Protein AF-A0A9X3SBL2-F1 (afdb_monomer)

Foldseek 3Di:
DDDDDPPDPPDAPDQLHQDDPVLNVLLVVLLVVDDLVRVCVVVVHDSVVSVVSVVVNCVRNVHDDSVVSNVSNVVVVD

pLDDT: mean 84.42, std 18.22, range [36.84, 97.94]

Secondary structure (DSSP, 8-state):
-----------STTGGGGS-HHHHHHHHHHHTT--HHHHHHHTT--HHHHHHHHHHHHHHHT-SSHHHHHHHHHHTT-

Mean predicted aligned error: 7.59 Å

Nearest PDB structures (foldseek):
  4wul-assembly1_A  TM=9.954E-01  e=1.947E-04  unclassified
  1zlj-assembly4_H  TM=9.292E-01  e=8.047E-05  Mycobacterium tuberculosis
  5hev-assembly1_A  TM=9.721E-01  e=1.828E-04  Enterococcus faecium SD3B-2
  1zlj-assembly2_C  TM=9.162E-01  e=1.333E-04  Mycobacterium tuberculosis
  3kln-assembly1_A  TM=8.706E-01  e=3.436E-04  Vibrio cholerae O1 biovar El Tor

Organism: NCBI:txid1404360

Sequence (78 aa):
MKTGARRRRATGTDGLAALSGREREIADLVALGRTNKEIAAELFLSEKTIENHMTRVFTKLGVSRRAEVATVVGQDRT

Structure (mmCIF, N/CA/C/O backbone):
data_AF-A0A9X3SBL2-F1
#
_entry.id   AF-A0A9X3SBL2-F1
#
loop_
_atom_site.group_PDB
_atom_site.id
_atom_site.type_symbol
_atom_site.label_atom_id
_atom_site.label_alt_id
_atom_site.label_comp_id
_atom_site.label_asym_id
_atom_site.label_entity_id
_atom_site.label_seq_id
_atom_site.pdbx_PDB_ins_code
_atom_site.Cartn_x
_atom_site.Cartn_y
_atom_site.Cartn_z
_atom_site.occupancy
_atom_site.B_iso_or_equiv
_atom_site.auth_seq_id
_atom_site.auth_comp_id
_atom_site.auth_asym_id
_atom_site.auth_atom_id
_atom_site.pdbx_PDB_model_num
ATOM 1 N N . MET A 1 1 ? -34.843 13.004 6.889 1.00 46.22 1 MET A N 1
ATOM 2 C CA . MET A 1 1 ? -34.573 11.956 5.872 1.00 46.22 1 MET A CA 1
ATOM 3 C C . MET A 1 1 ? -34.073 12.681 4.623 1.00 46.22 1 MET A C 1
ATOM 5 O O . MET A 1 1 ? -34.766 13.587 4.207 1.00 46.22 1 MET A O 1
ATOM 9 N N . LYS A 1 2 ? -32.902 12.463 4.016 1.00 36.84 2 LYS A N 1
ATOM 10 C CA . LYS A 1 2 ? -32.020 11.296 3.928 1.00 36.84 2 LYS A CA 1
ATOM 11 C C . LYS A 1 2 ? -30.541 11.735 3.951 1.00 36.84 2 LYS A C 1
ATOM 13 O O . LYS A 1 2 ? -30.179 12.807 3.483 1.00 36.84 2 LYS A O 1
ATOM 18 N N . THR A 1 3 ? -29.750 10.851 4.535 1.00 48.09 3 THR A N 1
ATOM 19 C CA . THR A 1 3 ? -28.304 10.768 4.734 1.00 48.09 3 THR A CA 1
ATOM 20 C C . THR A 1 3 ? -27.412 11.148 3.543 1.00 48.09 3 THR A C 1
ATOM 22 O O . THR A 1 3 ? -27.553 10.612 2.452 1.00 48.09 3 THR A O 1
ATOM 25 N N . GLY A 1 4 ? -26.411 11.988 3.830 1.00 44.78 4 GLY A N 1
ATOM 26 C CA . GLY A 1 4 ? -25.001 11.711 3.531 1.00 44.78 4 GLY A CA 1
ATOM 27 C C . GLY A 1 4 ? -24.560 11.644 2.070 1.00 44.78 4 GLY A C 1
ATOM 28 O O . GLY A 1 4 ? -24.267 10.569 1.566 1.00 44.78 4 GLY A O 1
ATOM 29 N N . ALA A 1 5 ? -24.324 12.802 1.455 1.00 47.16 5 ALA A N 1
ATOM 30 C CA . ALA A 1 5 ? -23.464 12.914 0.278 1.00 47.16 5 ALA A CA 1
ATOM 31 C C . ALA A 1 5 ? -22.222 13.763 0.598 1.00 47.16 5 ALA A C 1
ATOM 33 O O . ALA A 1 5 ? -21.965 14.784 -0.031 1.00 47.16 5 ALA A O 1
ATOM 34 N N . ARG A 1 6 ? -21.405 13.339 1.576 1.00 47.81 6 ARG A N 1
ATOM 35 C CA . ARG A 1 6 ? -20.010 13.814 1.689 1.00 47.81 6 ARG A CA 1
ATOM 36 C C . ARG A 1 6 ? -19.120 13.080 0.671 1.00 47.81 6 ARG A C 1
ATOM 38 O O . ARG A 1 6 ? -18.091 12.523 1.026 1.00 47.81 6 ARG A O 1
ATOM 45 N N . ARG A 1 7 ? -19.500 13.080 -0.611 1.00 58.62 7 ARG A N 1
ATOM 46 C CA . ARG A 1 7 ? -18.548 12.852 -1.706 1.00 58.62 7 ARG A CA 1
ATOM 47 C C . ARG A 1 7 ? -18.128 14.224 -2.206 1.00 58.62 7 ARG A C 1
ATOM 49 O O . ARG A 1 7 ? -18.896 14.867 -2.912 1.00 58.62 7 ARG A O 1
ATOM 56 N N . ARG A 1 8 ? -16.948 14.658 -1.761 1.00 55.19 8 ARG A N 1
ATOM 57 C CA . ARG A 1 8 ? -16.065 15.711 -2.305 1.00 55.19 8 ARG A CA 1
ATOM 58 C C . ARG A 1 8 ? -15.414 16.485 -1.164 1.00 55.19 8 ARG A C 1
ATOM 60 O O . ARG A 1 8 ? -15.806 17.595 -0.820 1.00 55.19 8 ARG A O 1
ATOM 67 N N . ARG A 1 9 ? -14.347 15.906 -0.624 1.00 49.88 9 ARG A N 1
ATOM 68 C CA . ARG A 1 9 ? -13.187 16.710 -0.244 1.00 49.88 9 ARG A CA 1
ATOM 69 C C . ARG A 1 9 ? -11.957 16.098 -0.908 1.00 49.88 9 ARG A C 1
ATOM 71 O O . ARG A 1 9 ? -11.099 15.522 -0.263 1.00 49.88 9 ARG A O 1
ATOM 78 N N . ALA A 1 10 ? -11.957 16.183 -2.239 1.00 51.34 10 ALA A N 1
ATOM 79 C CA . ALA A 1 10 ? -10.741 16.157 -3.031 1.00 51.34 10 ALA A CA 1
ATOM 80 C C . ALA A 1 10 ? -10.061 17.512 -2.804 1.00 51.34 10 ALA A C 1
ATOM 82 O O . ALA A 1 10 ? -10.428 18.511 -3.417 1.00 51.34 10 ALA A O 1
ATOM 83 N N . THR A 1 11 ? -9.162 17.577 -1.830 1.00 48.75 11 THR A N 1
ATOM 84 C CA . THR A 1 11 ? -8.271 18.723 -1.631 1.00 48.75 11 THR A CA 1
ATOM 85 C C . THR A 1 11 ? -6.853 18.185 -1.661 1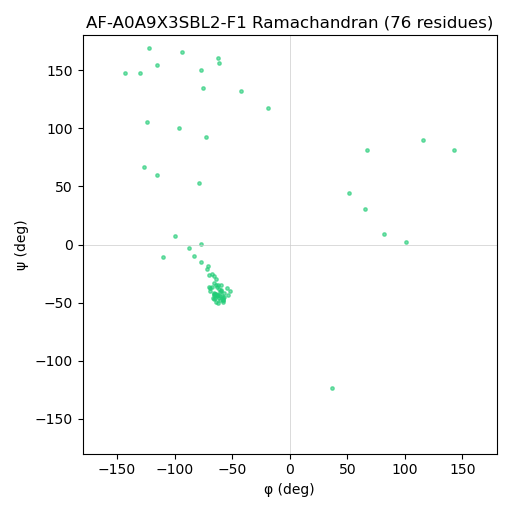.00 48.75 11 THR A C 1
ATOM 87 O O . THR A 1 11 ? -6.439 17.533 -0.708 1.00 48.75 11 THR A O 1
ATOM 90 N N . GLY A 1 12 ? -6.159 18.446 -2.769 1.00 46.75 12 GLY A N 1
ATOM 91 C CA . GLY A 1 12 ? -4.772 18.053 -3.014 1.00 46.75 12 GLY A CA 1
ATOM 92 C C . GLY A 1 12 ? -4.668 17.071 -4.174 1.00 46.75 12 GLY A C 1
ATOM 93 O O . GLY A 1 12 ? -4.803 15.872 -3.982 1.00 46.75 12 GLY A O 1
ATOM 94 N N . THR A 1 13 ? -4.512 17.625 -5.370 1.00 45.31 13 THR A N 1
ATOM 95 C CA . THR A 1 13 ? -4.204 16.991 -6.661 1.00 45.31 13 THR A CA 1
ATOM 96 C C . THR A 1 13 ? -3.590 15.582 -6.582 1.00 45.31 13 THR A C 1
ATOM 98 O O . THR A 1 13 ? -2.484 15.399 -6.082 1.00 45.31 13 THR A O 1
ATOM 101 N N . ASP A 1 14 ? -4.344 14.634 -7.149 1.00 59.34 14 ASP A N 1
ATOM 102 C CA . ASP A 1 14 ? -3.918 13.346 -7.711 1.00 59.34 14 ASP A CA 1
ATOM 103 C C . ASP A 1 14 ? -4.088 12.047 -6.912 1.00 59.34 14 ASP A C 1
ATOM 105 O O . ASP A 1 14 ? -3.783 11.023 -7.489 1.00 59.34 14 ASP A O 1
ATOM 109 N N . GLY A 1 15 ? -4.657 11.977 -5.701 1.00 75.69 15 GLY A N 1
ATOM 110 C CA . GLY A 1 15 ? -5.128 10.692 -5.114 1.00 75.69 15 GLY A CA 1
ATOM 111 C C . GLY A 1 15 ? -4.247 9.450 -5.417 1.00 75.69 15 GLY A C 1
ATOM 112 O O . GLY A 1 15 ? -3.045 9.459 -5.162 1.00 75.69 15 GLY A O 1
ATOM 113 N N . LEU A 1 16 ? -4.810 8.390 -6.014 1.00 81.62 16 LEU A N 1
ATOM 114 C CA . LEU A 1 16 ? -4.035 7.216 -6.473 1.00 81.62 16 LEU A CA 1
ATOM 115 C C . LEU A 1 16 ? -3.077 7.501 -7.641 1.00 81.62 16 LEU A C 1
ATOM 117 O O . LEU A 1 16 ? -2.078 6.801 -7.778 1.00 81.62 16 LEU A O 1
ATOM 121 N N . ALA A 1 17 ? -3.348 8.517 -8.459 1.00 85.56 17 ALA A N 1
ATOM 122 C CA . ALA A 1 17 ? -2.478 8.962 -9.548 1.00 85.56 17 ALA A CA 1
ATOM 123 C C . ALA A 1 17 ? -1.193 9.666 -9.053 1.00 85.56 17 ALA A C 1
ATOM 125 O O . ALA A 1 17 ? -0.212 9.729 -9.788 1.00 85.56 17 ALA A O 1
ATOM 126 N N . ALA A 1 18 ? -1.153 10.132 -7.798 1.00 88.06 18 ALA A N 1
ATOM 127 C CA . ALA A 1 18 ? 0.042 10.688 -7.154 1.00 88.06 18 ALA A CA 1
ATOM 128 C C . ALA A 1 18 ? 1.039 9.602 -6.701 1.00 88.06 18 ALA A C 1
ATOM 130 O O . ALA A 1 18 ? 2.191 9.891 -6.333 1.00 88.06 18 ALA A O 1
ATOM 131 N N . LEU A 1 19 ? 0.592 8.343 -6.656 1.00 92.19 19 LEU A N 1
ATOM 132 C CA . LEU A 1 19 ? 1.435 7.217 -6.288 1.00 92.19 19 LEU A CA 1
ATOM 133 C C . LEU A 1 19 ? 2.375 6.874 -7.444 1.00 92.19 19 LEU A C 1
ATOM 135 O O . LEU A 1 19 ? 1.973 6.767 -8.598 1.00 92.19 19 LEU A O 1
ATOM 139 N N . SER A 1 20 ? 3.645 6.648 -7.120 1.00 94.06 20 SER A N 1
ATOM 140 C CA . SER A 1 20 ? 4.557 5.968 -8.041 1.00 94.06 20 SER A CA 1
ATOM 141 C C . SER A 1 20 ? 4.066 4.5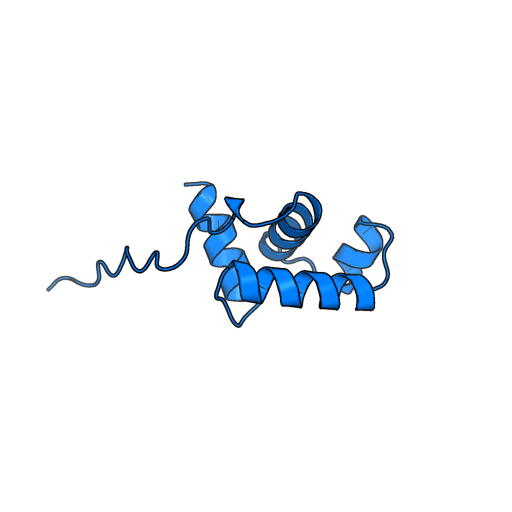44 -8.308 1.00 94.06 20 SER A C 1
ATOM 143 O O . SER A 1 20 ? 3.333 3.979 -7.496 1.00 94.06 20 SER A O 1
ATOM 145 N N . GLY A 1 21 ? 4.527 3.918 -9.395 1.00 93.88 21 GLY A N 1
ATOM 146 C CA . GLY A 1 21 ? 4.137 2.540 -9.726 1.00 93.88 21 GLY A CA 1
ATOM 147 C C . GLY A 1 21 ? 4.340 1.559 -8.565 1.00 93.88 21 GLY A C 1
ATOM 148 O O . GLY A 1 21 ? 3.459 0.757 -8.273 1.00 93.88 21 GLY A O 1
ATOM 149 N N . ARG A 1 22 ? 5.444 1.697 -7.819 1.00 95.44 22 ARG A N 1
ATOM 150 C CA . ARG A 1 22 ? 5.711 0.856 -6.645 1.00 95.44 22 ARG A CA 1
ATOM 151 C C . ARG A 1 22 ? 4.776 1.140 -5.471 1.00 95.44 22 ARG A C 1
ATOM 153 O O . ARG A 1 22 ? 4.353 0.225 -4.776 1.00 95.44 22 ARG A O 1
ATOM 160 N N . GLU A 1 23 ? 4.462 2.406 -5.225 1.00 95.31 23 GLU A N 1
ATOM 161 C CA . GLU A 1 23 ? 3.514 2.786 -4.172 1.00 95.31 23 GLU A CA 1
ATOM 162 C C . GLU A 1 23 ? 2.091 2.324 -4.513 1.00 95.31 23 GLU A C 1
ATOM 164 O O . GLU A 1 23 ? 1.369 1.889 -3.618 1.00 95.31 23 GLU A O 1
ATOM 169 N N . ARG A 1 24 ? 1.715 2.369 -5.797 1.00 95.00 24 ARG A N 1
ATOM 170 C CA . ARG A 1 24 ? 0.441 1.861 -6.314 1.00 95.00 24 ARG A CA 1
ATOM 171 C C . ARG A 1 24 ? 0.320 0.356 -6.103 1.00 95.00 24 ARG A C 1
ATOM 173 O O . ARG A 1 24 ? -0.655 -0.083 -5.508 1.00 95.00 24 ARG A O 1
ATOM 180 N N . GLU A 1 25 ? 1.337 -0.402 -6.504 1.00 95.75 25 GLU A N 1
ATOM 181 C CA . GLU A 1 25 ? 1.399 -1.855 -6.316 1.00 95.75 25 GLU A CA 1
ATOM 182 C C . GLU A 1 25 ? 1.264 -2.244 -4.834 1.00 95.75 25 GLU A C 1
ATOM 184 O O . GLU A 1 25 ? 0.463 -3.105 -4.475 1.00 95.75 25 GLU A O 1
ATOM 189 N N . ILE A 1 26 ? 1.977 -1.551 -3.940 1.00 96.56 26 ILE A N 1
ATOM 190 C CA . ILE A 1 26 ? 1.859 -1.775 -2.492 1.00 96.56 26 ILE A CA 1
ATOM 191 C C . ILE A 1 26 ? 0.446 -1.436 -1.996 1.00 96.56 26 ILE A C 1
ATOM 193 O O . ILE A 1 26 ? -0.124 -2.205 -1.223 1.00 96.56 26 ILE A O 1
ATOM 197 N N . ALA A 1 27 ? -0.136 -0.313 -2.430 1.00 95.44 27 ALA A N 1
ATOM 198 C CA . ALA A 1 27 ? -1.497 0.074 -2.060 1.00 95.44 27 ALA A CA 1
ATOM 199 C C . ALA A 1 27 ? -2.545 -0.946 -2.546 1.00 95.44 27 ALA A C 1
ATOM 201 O O . ALA A 1 27 ? -3.506 -1.224 -1.829 1.00 95.44 27 ALA A O 1
ATOM 202 N N . ASP A 1 28 ? -2.334 -1.555 -3.713 1.00 95.00 28 ASP A N 1
ATOM 203 C CA . ASP A 1 28 ? -3.191 -2.616 -4.241 1.00 95.00 28 ASP A CA 1
ATOM 204 C C . ASP A 1 28 ? -3.122 -3.884 -3.391 1.00 95.00 28 ASP A C 1
ATOM 206 O O . ASP A 1 28 ? -4.155 -4.420 -2.991 1.00 95.00 28 ASP A O 1
ATOM 210 N N . LEU A 1 29 ? -1.920 -4.327 -3.021 1.00 96.12 29 LEU A N 1
ATOM 211 C CA . LEU A 1 29 ? -1.759 -5.483 -2.136 1.00 96.12 29 LEU A CA 1
ATOM 212 C C . LEU A 1 29 ? -2.337 -5.226 -0.738 1.00 96.12 29 LEU A C 1
ATOM 214 O O . LEU A 1 29 ? -2.926 -6.117 -0.123 1.00 96.12 29 LEU A O 1
ATOM 218 N N . VAL A 1 30 ? -2.228 -3.991 -0.243 1.00 95.56 30 VAL A N 1
ATOM 219 C CA . VAL A 1 30 ? -2.897 -3.556 0.990 1.00 95.56 30 VAL A CA 1
ATOM 220 C C . VAL A 1 30 ? -4.414 -3.685 0.862 1.00 95.56 30 VAL A C 1
ATOM 222 O O . VAL A 1 30 ? -5.055 -4.184 1.788 1.00 95.56 30 VAL A O 1
ATOM 225 N N . ALA A 1 31 ? -4.987 -3.259 -0.265 1.00 94.3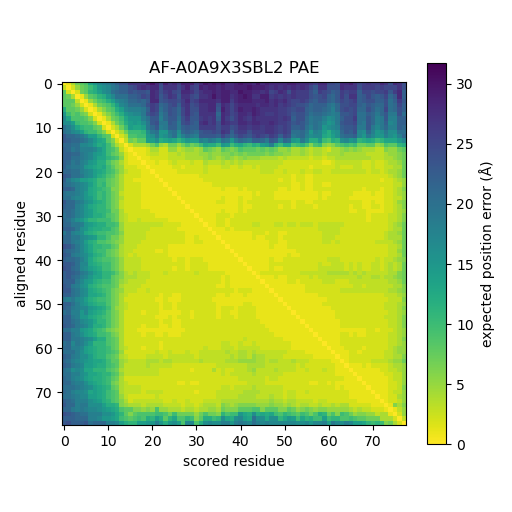1 31 ALA A N 1
ATOM 226 C CA . ALA A 1 31 ? -6.421 -3.355 -0.523 1.00 94.31 31 ALA A CA 1
ATOM 227 C C . ALA A 1 31 ? -6.913 -4.806 -0.633 1.00 94.31 31 ALA A C 1
ATOM 229 O O . ALA A 1 31 ? -8.052 -5.092 -0.275 1.00 94.31 31 ALA A O 1
ATOM 230 N N . LEU A 1 32 ? -6.038 -5.729 -1.042 1.00 94.69 32 LEU A N 1
ATOM 231 C CA . LEU A 1 32 ? -6.279 -7.176 -1.017 1.00 94.69 32 LEU A CA 1
ATOM 232 C C . LEU A 1 32 ? -6.152 -7.800 0.386 1.00 94.69 32 LEU A C 1
ATOM 234 O O . LEU A 1 32 ? -6.313 -9.008 0.535 1.00 94.69 32 LEU A O 1
ATOM 238 N N . GLY A 1 33 ? -5.860 -7.005 1.418 1.00 95.25 33 GLY A N 1
ATOM 239 C CA . GLY A 1 33 ? -5.768 -7.474 2.801 1.00 95.25 33 GLY A CA 1
ATOM 240 C C . GLY A 1 33 ? -4.432 -8.119 3.170 1.00 95.25 33 GLY A C 1
ATOM 241 O O . GLY A 1 33 ? -4.314 -8.652 4.271 1.00 95.25 33 GLY A O 1
ATOM 242 N N . ARG A 1 34 ? -3.413 -8.042 2.303 1.00 96.62 34 ARG A N 1
ATOM 243 C CA . AR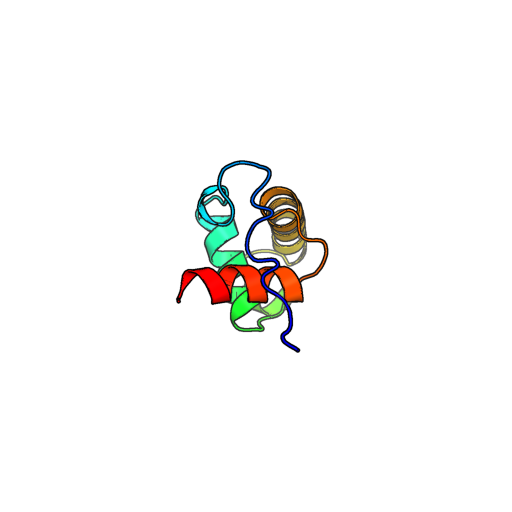G A 1 34 ? -2.063 -8.528 2.627 1.00 96.62 34 ARG A CA 1
ATOM 244 C C . ARG A 1 34 ? -1.483 -7.768 3.809 1.00 96.62 34 ARG A C 1
ATOM 246 O O . ARG A 1 34 ? -1.866 -6.629 4.058 1.00 96.62 34 ARG A O 1
ATOM 253 N N . THR A 1 35 ? -0.535 -8.357 4.519 1.00 96.38 35 THR A N 1
ATOM 254 C CA . THR A 1 35 ? 0.277 -7.725 5.571 1.00 96.38 35 THR A CA 1
ATOM 255 C C . THR A 1 35 ? 1.590 -7.176 5.007 1.00 96.38 35 THR A C 1
ATOM 257 O O . THR A 1 35 ? 1.992 -7.530 3.903 1.00 96.38 35 THR A O 1
ATOM 260 N N . ASN A 1 36 ? 2.304 -6.323 5.752 1.00 95.69 36 ASN A N 1
ATOM 261 C CA . ASN A 1 36 ? 3.612 -5.820 5.299 1.00 95.69 36 ASN A CA 1
ATOM 262 C C . ASN A 1 36 ? 4.622 -6.952 5.070 1.00 95.69 36 ASN A C 1
ATOM 264 O O . ASN A 1 36 ? 5.404 -6.867 4.131 1.00 95.69 36 ASN A O 1
ATOM 268 N N . LYS A 1 37 ? 4.561 -8.015 5.880 1.00 97.12 37 LYS A N 1
ATOM 269 C CA . LYS A 1 37 ? 5.385 -9.216 5.729 1.00 97.12 37 LYS A CA 1
ATOM 270 C C . LYS A 1 37 ? 5.093 -9.974 4.438 1.00 97.12 37 LYS A C 1
ATOM 272 O O . LYS A 1 37 ? 6.021 -10.353 3.732 1.00 97.12 37 LYS A O 1
ATOM 277 N N . GLU A 1 38 ? 3.820 -10.178 4.110 1.00 97.88 38 GLU A N 1
ATOM 278 C CA . GLU A 1 38 ? 3.437 -10.834 2.853 1.00 97.88 38 GLU A CA 1
ATOM 279 C C . GLU A 1 38 ? 3.825 -9.990 1.642 1.00 97.88 38 GLU A C 1
ATOM 281 O O . GLU A 1 38 ? 4.399 -10.516 0.699 1.00 97.88 38 GLU A O 1
ATOM 286 N N . ILE A 1 39 ? 3.587 -8.677 1.698 1.00 97.56 39 ILE A N 1
ATOM 287 C CA . ILE A 1 39 ? 3.979 -7.742 0.635 1.00 97.56 39 ILE A CA 1
ATOM 288 C C . ILE A 1 39 ? 5.500 -7.732 0.465 1.00 97.56 39 ILE A C 1
ATOM 290 O O . ILE A 1 39 ? 6.005 -7.747 -0.650 1.00 97.56 39 ILE A O 1
ATOM 294 N N . ALA A 1 40 ? 6.248 -7.719 1.568 1.00 97.56 40 ALA A N 1
ATOM 295 C CA . ALA A 1 40 ? 7.702 -7.789 1.551 1.00 97.56 40 ALA A CA 1
ATOM 296 C C . ALA A 1 40 ? 8.188 -9.074 0.864 1.00 97.56 40 ALA A C 1
ATOM 298 O O . ALA A 1 40 ? 9.063 -9.008 0.004 1.00 97.56 40 ALA A O 1
ATOM 299 N N . ALA A 1 41 ? 7.579 -10.219 1.181 1.00 97.94 41 ALA A N 1
ATOM 300 C CA . ALA A 1 41 ? 7.901 -11.495 0.551 1.00 97.94 41 ALA A CA 1
ATOM 301 C C . ALA A 1 41 ? 7.541 -11.525 -0.945 1.00 97.94 41 ALA A C 1
ATOM 303 O O . ALA A 1 41 ? 8.370 -11.922 -1.757 1.00 97.94 41 ALA A O 1
ATOM 304 N N . GLU A 1 42 ? 6.339 -11.075 -1.312 1.00 97.25 42 GLU A N 1
ATOM 305 C CA . GLU A 1 42 ? 5.850 -11.052 -2.698 1.00 97.25 42 GLU A CA 1
ATOM 306 C C . GLU A 1 42 ? 6.697 -10.139 -3.585 1.00 97.25 42 GLU A C 1
ATOM 308 O O . GLU A 1 42 ? 6.978 -10.445 -4.742 1.00 97.25 42 GLU A O 1
ATOM 313 N N . LEU A 1 43 ? 7.148 -9.026 -3.016 1.00 96.56 43 LEU A N 1
ATOM 314 C CA . LEU A 1 43 ? 7.875 -8.006 -3.740 1.00 96.56 43 LEU A CA 1
ATOM 315 C C . LEU A 1 43 ? 9.400 -8.074 -3.557 1.00 96.56 43 LEU A C 1
ATOM 317 O O . LEU A 1 43 ? 10.095 -7.158 -4.010 1.00 96.56 43 LEU A O 1
ATOM 321 N N . PHE A 1 44 ? 9.903 -9.123 -2.895 1.00 96.69 44 PHE A N 1
ATOM 322 C CA . PHE A 1 44 ? 11.318 -9.368 -2.582 1.00 96.69 44 PHE A CA 1
ATOM 323 C C . PHE A 1 44 ? 12.017 -8.181 -1.892 1.00 96.69 44 PHE A C 1
ATOM 325 O O . PHE A 1 44 ? 13.134 -7.795 -2.236 1.00 96.69 44 PHE A O 1
ATOM 332 N N . LEU A 1 45 ? 11.348 -7.580 -0.908 1.00 96.56 45 LEU A N 1
ATOM 333 C CA . LEU A 1 45 ? 11.841 -6.452 -0.117 1.00 96.56 45 LEU A CA 1
ATOM 334 C C . LEU A 1 45 ? 11.867 -6.774 1.377 1.00 96.56 45 LEU A C 1
ATOM 336 O O . LEU A 1 45 ? 11.294 -7.754 1.838 1.00 96.56 45 LEU A O 1
ATOM 340 N N . SER A 1 46 ? 12.511 -5.907 2.160 1.00 97.81 46 SER A N 1
ATOM 341 C CA . SER A 1 46 ? 12.390 -5.953 3.617 1.00 97.81 46 SER A CA 1
ATOM 342 C C . SER A 1 46 ? 11.062 -5.346 4.081 1.00 97.81 46 SER A C 1
ATOM 344 O O . SER A 1 46 ? 10.565 -4.390 3.476 1.00 97.81 46 SER A O 1
ATOM 346 N N . GLU A 1 47 ? 10.529 -5.826 5.208 1.00 97.56 47 GLU A N 1
ATOM 347 C CA . GLU A 1 47 ? 9.353 -5.219 5.851 1.00 97.56 47 GLU A CA 1
ATOM 348 C C . GLU A 1 47 ? 9.571 -3.725 6.119 1.00 97.56 47 GLU A C 1
ATOM 350 O O . GLU A 1 47 ? 8.681 -2.914 5.870 1.00 97.56 47 GLU A O 1
ATOM 355 N N . LYS A 1 48 ? 10.794 -3.338 6.505 1.00 97.38 48 LYS A N 1
ATOM 356 C CA . LYS A 1 48 ? 11.165 -1.939 6.739 1.00 97.38 48 LYS A CA 1
ATOM 357 C C . LYS A 1 48 ? 11.029 -1.073 5.486 1.00 97.38 48 LYS A C 1
ATOM 359 O O . LYS A 1 48 ? 10.601 0.080 5.556 1.00 97.38 48 LYS A O 1
ATOM 364 N N . THR A 1 49 ? 11.378 -1.620 4.325 1.00 97.25 49 THR A N 1
ATOM 365 C CA . THR A 1 49 ? 11.194 -0.934 3.042 1.00 97.25 49 THR A CA 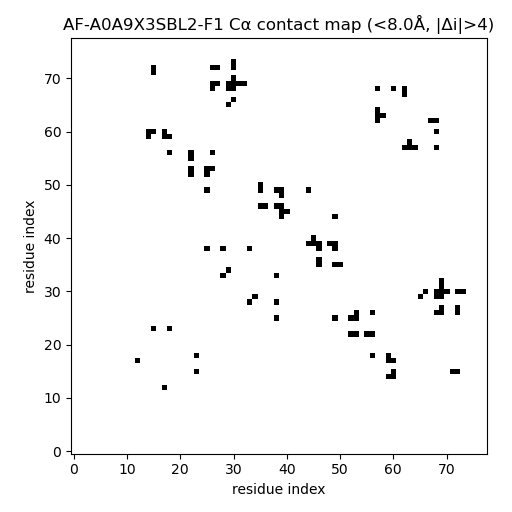1
ATOM 366 C C . THR A 1 49 ? 9.706 -0.729 2.760 1.00 97.25 49 THR A C 1
ATOM 368 O O . THR A 1 49 ? 9.309 0.368 2.366 1.00 97.25 49 THR A O 1
ATOM 371 N N . ILE A 1 50 ? 8.871 -1.740 3.025 1.00 97.56 50 ILE A N 1
ATOM 372 C CA . ILE A 1 50 ? 7.414 -1.632 2.873 1.00 97.56 50 ILE A CA 1
ATOM 373 C C . ILE A 1 50 ? 6.831 -0.581 3.823 1.00 97.56 50 ILE A C 1
ATOM 375 O O . ILE A 1 50 ? 6.040 0.246 3.383 1.00 97.56 50 ILE A O 1
ATOM 379 N N . GLU A 1 51 ? 7.256 -0.529 5.086 1.00 96.62 51 GLU A N 1
ATOM 380 C CA . GLU A 1 51 ? 6.838 0.514 6.039 1.00 96.62 51 GLU A CA 1
ATOM 381 C C . GLU A 1 51 ? 7.155 1.934 5.543 1.00 96.62 51 GLU A C 1
ATOM 383 O O . GLU A 1 51 ? 6.327 2.846 5.648 1.00 96.62 51 GLU A O 1
ATOM 388 N N . ASN A 1 52 ? 8.342 2.123 4.960 1.00 97.50 52 ASN A N 1
ATOM 389 C CA . ASN A 1 52 ? 8.746 3.411 4.403 1.00 97.50 52 ASN A CA 1
ATOM 390 C C . ASN A 1 52 ? 7.871 3.800 3.202 1.00 97.50 52 ASN A C 1
ATOM 392 O O . ASN A 1 52 ? 7.441 4.951 3.099 1.00 97.50 52 ASN A O 1
ATOM 396 N N . HIS A 1 53 ? 7.563 2.851 2.313 1.00 96.62 53 HIS A N 1
ATOM 397 C CA . HIS A 1 53 ? 6.619 3.088 1.220 1.00 96.62 53 HIS A CA 1
ATOM 398 C C . HIS A 1 53 ? 5.206 3.381 1.739 1.00 96.62 53 HIS A C 1
ATOM 400 O O . HIS A 1 53 ? 4.579 4.322 1.264 1.00 96.62 53 HIS A O 1
ATOM 406 N N . MET A 1 54 ? 4.729 2.651 2.750 1.00 95.75 54 MET A N 1
ATOM 407 C CA . MET A 1 54 ? 3.418 2.870 3.371 1.00 95.75 54 MET A CA 1
ATOM 408 C C . MET A 1 54 ? 3.292 4.270 3.971 1.00 95.75 54 MET A C 1
ATOM 410 O O . MET A 1 54 ? 2.263 4.913 3.798 1.00 95.75 54 MET A O 1
ATOM 414 N N . THR A 1 55 ? 4.352 4.780 4.602 1.00 95.75 55 THR A N 1
ATOM 415 C CA . THR A 1 55 ? 4.386 6.166 5.097 1.00 95.75 55 THR A CA 1
ATOM 416 C C . THR A 1 55 ? 4.160 7.164 3.960 1.00 95.75 55 THR A C 1
ATOM 418 O O . THR A 1 55 ? 3.333 8.064 4.080 1.00 95.75 55 THR A 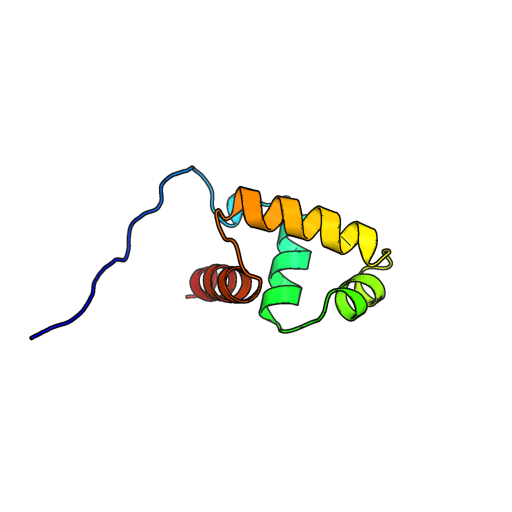O 1
ATOM 421 N N . ARG A 1 56 ? 4.841 6.977 2.821 1.00 95.12 56 ARG A N 1
ATOM 422 C CA . ARG A 1 56 ? 4.673 7.844 1.644 1.00 95.12 56 ARG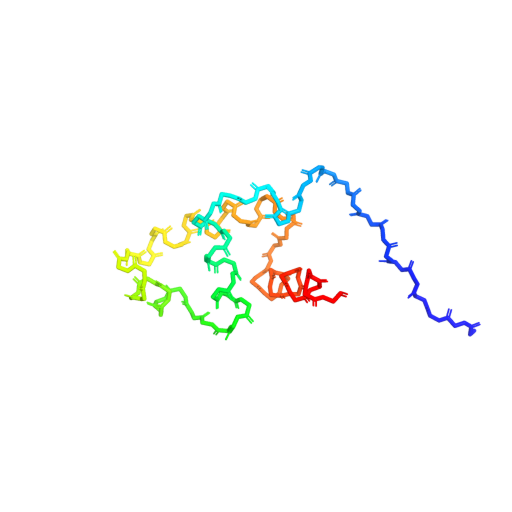 A CA 1
ATOM 423 C C . ARG A 1 56 ? 3.280 7.717 1.035 1.00 95.12 56 ARG A C 1
ATOM 425 O O . ARG A 1 56 ? 2.687 8.734 0.691 1.00 95.12 56 ARG A O 1
ATOM 432 N N . VAL A 1 57 ? 2.744 6.499 0.947 1.00 94.44 57 VAL A N 1
ATOM 433 C CA . VAL A 1 57 ? 1.372 6.231 0.486 1.00 94.44 57 VAL A CA 1
ATOM 434 C C . VAL A 1 57 ? 0.363 6.967 1.364 1.00 94.44 57 VAL A C 1
ATOM 436 O O . VAL A 1 57 ? -0.492 7.671 0.840 1.00 94.44 57 VAL A O 1
ATOM 439 N N . PHE A 1 58 ? 0.485 6.875 2.688 1.00 93.12 58 PHE A N 1
ATOM 440 C CA . PHE A 1 58 ? -0.383 7.585 3.629 1.00 93.12 58 PHE A CA 1
ATOM 441 C C . PHE A 1 58 ? -0.337 9.097 3.426 1.00 93.12 58 PHE A C 1
ATOM 443 O O . PHE A 1 58 ? -1.383 9.730 3.299 1.00 93.12 58 PHE A O 1
ATOM 450 N N . THR A 1 59 ? 0.864 9.670 3.312 1.00 93.00 59 THR A N 1
ATOM 451 C CA . THR A 1 59 ? 1.030 11.103 3.053 1.00 93.00 59 THR A CA 1
ATOM 452 C C . THR A 1 59 ? 0.409 11.521 1.721 1.00 93.00 59 THR A C 1
ATOM 454 O O . THR A 1 59 ? -0.311 12.513 1.676 1.00 93.00 59 THR A O 1
ATOM 457 N N . LYS A 1 60 ? 0.645 10.762 0.645 1.00 91.25 60 LYS A N 1
ATOM 458 C CA . LYS A 1 60 ? 0.144 11.077 -0.702 1.00 91.25 60 LYS A CA 1
ATOM 459 C C . LYS A 1 60 ? -1.369 10.921 -0.832 1.00 91.25 60 LYS A C 1
ATOM 461 O O . LYS A 1 60 ? -2.005 11.725 -1.498 1.00 91.25 60 LYS A O 1
ATOM 466 N N . LEU A 1 61 ? -1.945 9.911 -0.182 1.00 90.38 61 LEU A N 1
ATOM 467 C CA . LEU A 1 61 ? -3.391 9.683 -0.174 1.00 90.38 61 LEU A CA 1
ATOM 468 C C . LEU A 1 61 ? -4.123 10.532 0.876 1.00 90.38 61 LEU A C 1
ATOM 470 O O . LEU A 1 61 ? -5.352 10.568 0.873 1.00 90.38 61 LEU A O 1
ATOM 474 N N . GLY A 1 62 ? -3.395 11.199 1.777 1.00 91.25 62 GLY A N 1
ATOM 475 C CA . GLY A 1 62 ? -3.975 11.980 2.869 1.00 91.25 62 GLY A CA 1
ATOM 476 C C . GLY A 1 62 ? -4.735 11.127 3.889 1.00 91.25 62 GLY A C 1
ATOM 477 O O . GLY A 1 62 ? -5.713 11.595 4.469 1.00 91.25 62 GLY A O 1
ATOM 478 N N . VAL A 1 63 ? -4.312 9.875 4.091 1.00 91.00 63 VAL A N 1
ATOM 479 C CA . VAL A 1 63 ? -4.953 8.917 5.006 1.00 91.00 63 VAL A CA 1
ATOM 480 C C . VAL A 1 63 ? -4.027 8.552 6.156 1.00 91.00 63 VAL A C 1
ATOM 482 O O . VAL A 1 63 ? -2.808 8.573 6.011 1.00 91.00 63 VAL A O 1
ATOM 485 N N . SER A 1 64 ? -4.602 8.148 7.288 1.00 90.25 64 SER A N 1
ATOM 486 C CA . SER A 1 64 ? -3.819 7.796 8.485 1.00 90.25 64 SER A CA 1
ATOM 487 C C . SER A 1 64 ? -3.841 6.306 8.811 1.00 90.25 64 SER A C 1
ATOM 489 O O . SER A 1 64 ? -3.107 5.852 9.689 1.00 90.25 64 SER A O 1
ATOM 491 N N . ARG A 1 65 ? -4.703 5.527 8.146 1.00 92.88 65 ARG A N 1
ATOM 492 C CA . ARG A 1 65 ? -4.890 4.102 8.439 1.00 92.88 65 ARG A CA 1
ATOM 493 C C . ARG A 1 65 ? -4.807 3.246 7.189 1.00 92.88 65 ARG A C 1
ATOM 495 O O . ARG A 1 65 ? -5.297 3.603 6.122 1.00 92.88 65 ARG A O 1
ATOM 502 N N . ARG A 1 66 ? -4.302 2.026 7.370 1.00 93.12 66 ARG A N 1
ATOM 503 C CA . ARG A 1 66 ? -4.264 0.985 6.332 1.00 93.12 66 ARG A CA 1
ATOM 504 C C . ARG A 1 66 ? -5.642 0.718 5.711 1.00 93.12 66 ARG A C 1
ATOM 506 O O . ARG A 1 66 ? -5.753 0.616 4.496 1.00 93.12 66 ARG A O 1
ATOM 513 N N . ALA A 1 67 ? -6.690 0.638 6.532 1.00 92.69 67 ALA A N 1
ATOM 514 C CA . ALA A 1 67 ? -8.053 0.395 6.050 1.00 92.69 67 ALA A CA 1
ATOM 515 C C . ALA A 1 67 ? -8.586 1.539 5.163 1.00 92.69 67 ALA A C 1
ATOM 517 O O . ALA A 1 67 ? -9.371 1.308 4.244 1.00 92.69 67 ALA A O 1
ATOM 518 N N . GLU A 1 68 ? -8.129 2.771 5.404 1.00 92.00 68 GLU A N 1
ATOM 519 C CA . GLU A 1 68 ? -8.483 3.926 4.578 1.00 92.00 68 GLU A CA 1
ATOM 520 C C . GLU A 1 68 ? -7.815 3.822 3.195 1.00 92.00 68 GLU A C 1
ATOM 522 O O . GLU A 1 68 ? -8.477 4.092 2.198 1.00 92.00 68 GLU A O 1
ATOM 527 N N . VAL A 1 69 ? -6.577 3.309 3.102 1.00 92.06 69 VAL A N 1
ATOM 528 C CA . VAL A 1 69 ? -5.932 2.984 1.808 1.00 92.06 69 VAL A CA 1
ATOM 529 C C . VAL A 1 69 ? -6.764 1.978 1.018 1.00 92.06 69 VAL A C 1
ATOM 531 O O . VAL A 1 69 ? -7.066 2.224 -0.145 1.00 92.06 69 VAL A O 1
ATOM 534 N N . ALA A 1 70 ? -7.185 0.879 1.653 1.00 91.50 70 ALA A N 1
ATOM 535 C CA . ALA A 1 70 ? -8.014 -0.137 1.003 1.00 91.50 70 ALA A CA 1
ATOM 536 C C . ALA A 1 70 ? -9.342 0.443 0.490 1.00 91.50 70 ALA A C 1
ATOM 538 O O . AL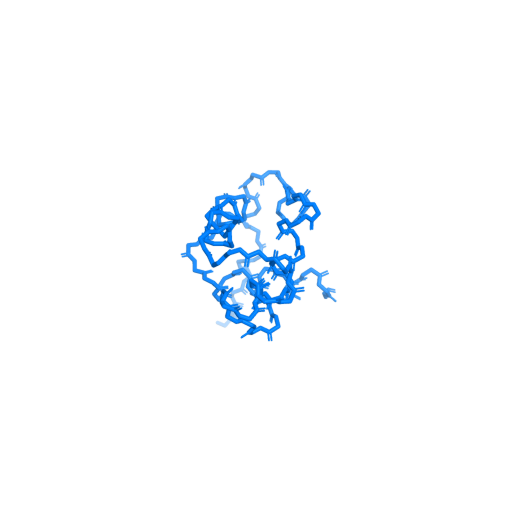A A 1 70 ? -9.785 0.119 -0.609 1.00 91.50 70 ALA A O 1
ATOM 539 N N . THR A 1 71 ? -9.945 1.352 1.261 1.00 91.12 71 THR A N 1
ATOM 540 C CA . THR A 1 71 ? -11.168 2.052 0.857 1.00 91.12 71 THR A CA 1
ATOM 541 C C . THR A 1 71 ? -10.919 2.920 -0.375 1.00 91.12 71 THR A C 1
ATOM 543 O O . THR A 1 71 ? -11.669 2.811 -1.339 1.00 91.12 71 THR A O 1
ATOM 546 N N . VAL A 1 72 ? -9.864 3.745 -0.369 1.00 89.56 72 VAL A N 1
ATOM 547 C CA . VAL A 1 72 ? -9.507 4.635 -1.491 1.00 89.56 72 VAL A CA 1
ATOM 548 C C . VAL A 1 72 ? -9.217 3.836 -2.763 1.00 89.56 72 VAL A C 1
ATOM 550 O O . VAL A 1 72 ? -9.779 4.144 -3.809 1.00 89.56 72 VAL A O 1
ATOM 553 N N . VAL A 1 73 ? -8.410 2.776 -2.664 1.00 89.69 73 VAL A N 1
ATOM 554 C CA . VAL A 1 73 ? -8.106 1.856 -3.775 1.00 89.69 73 VAL A CA 1
A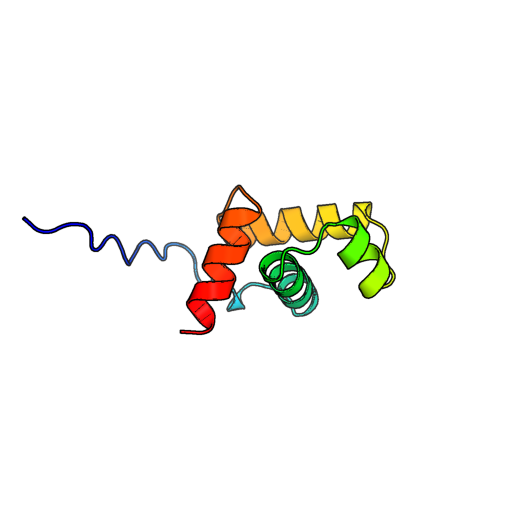TOM 555 C C . VAL A 1 73 ? -9.365 1.165 -4.301 1.00 89.69 73 VAL A C 1
ATOM 557 O O . VAL A 1 73 ? -9.538 1.030 -5.509 1.00 89.69 73 VAL A O 1
ATOM 560 N N . GLY A 1 74 ? -10.262 0.742 -3.409 1.00 85.62 74 GLY A N 1
ATOM 561 C CA . GLY A 1 74 ? -11.524 0.113 -3.790 1.00 85.62 74 GLY A CA 1
ATOM 562 C C . GLY A 1 74 ? -12.475 1.058 -4.528 1.00 85.62 74 GLY A C 1
ATOM 563 O O . GLY A 1 74 ? -13.188 0.607 -5.419 1.00 85.62 74 GLY A O 1
ATOM 564 N N . GLN A 1 75 ? -12.469 2.357 -4.200 1.00 78.38 75 GLN A N 1
ATOM 565 C CA . GLN A 1 75 ? -13.331 3.351 -4.859 1.00 78.38 75 GLN A CA 1
ATOM 566 C C . GLN A 1 75 ? -12.918 3.644 -6.307 1.00 78.38 75 GLN A C 1
ATOM 568 O O . GLN A 1 75 ? -13.765 4.043 -7.092 1.00 78.38 75 GLN A O 1
ATOM 573 N N . ASP A 1 76 ? -11.644 3.456 -6.651 1.00 74.62 76 ASP A N 1
ATOM 574 C CA . ASP A 1 76 ? -11.078 3.675 -7.995 1.00 74.62 76 ASP A CA 1
ATOM 575 C C . ASP A 1 76 ? -11.525 2.616 -9.014 1.00 74.62 76 ASP A C 1
ATOM 577 O O . ASP A 1 76 ? -11.489 2.843 -10.217 1.00 74.62 76 ASP A O 1
ATOM 581 N N . ARG A 1 77 ? -11.972 1.447 -8.535 1.00 64.06 77 ARG A N 1
ATOM 582 C CA . ARG A 1 77 ? -12.459 0.342 -9.377 1.00 64.06 77 ARG A CA 1
ATOM 583 C C . ARG A 1 77 ? -13.955 0.425 -9.714 1.00 64.06 77 ARG A C 1
ATOM 585 O O . ARG A 1 77 ? -14.443 -0.443 -10.435 1.00 64.06 77 ARG A O 1
ATOM 592 N N . THR A 1 78 ? -14.675 1.413 -9.179 1.00 52.31 78 THR A N 1
ATOM 593 C CA . THR A 1 78 ? -16.122 1.646 -9.386 1.00 52.31 78 THR A CA 1
ATOM 594 C C . THR A 1 78 ? -16.375 2.958 -10.091 1.00 52.31 78 THR A C 1
ATOM 596 O O . THR A 1 78 ? -17.211 2.957 -11.017 1.00 52.31 78 THR A O 1
#

Radius of gyration: 13.63 Å; Cα contacts (8 Å, |Δi|>4): 63; chains: 1; bounding box: 47×30×18 Å

InterPro domains:
  IPR000792 Transcription regulator LuxR, C-terminal [PF00196] (18-72)
  IPR000792 Transcription regulator LuxR, C-terminal [PR00038] (19-33)
  IPR000792 Transcription regulator LuxR, C-terminal [PR00038] (33-49)
  IPR000792 Transcription regulator LuxR, C-terminal [PR00038] (49-61)
  IPR000792 Transcription regulator LuxR, C-terminal [PS00622] (33-60)
  IPR000792 Transcription regulator LuxR, C-terminal [PS50043] (12-77)
  IPR000792 Transcription regulator LuxR, C-terminal [SM00421] (16-73)
  IPR000792 Transcription regulator LuxR, C-terminal [cd06170] (19-68)
  IPR016032 Signal transduction response regulator, C-terminal effector [SSF46894] (10-72)
  IPR036388 Winged helix-like DNA-binding domain superfamily [G3DSA:1.10.10.10] (1-77)

Solvent-accessible surface area (backbone atoms only — not comparable to full-atom values): 4777 Å² total; per-residue (Å²): 140,84,84,84,79,88,81,78,84,86,78,72,91,47,49,77,76,64,42,51,75,69,43,41,54,51,44,50,44,43,46,73,68,49,50,55,63,54,50,11,62,77,68,76,48,51,46,69,57,43,53,55,44,49,54,51,44,27,64,60,59,71,41,92,46,73,69,50,48,23,51,57,57,55,58,75,79,109